Protein AF-A0A1C5AN81-F1 (afdb_monomer_lite)

Radius of gyration: 17.66 Å; chains: 1; bounding box: 35×31×48 Å

pLDDT: mean 92.15, std 7.75, range [63.25, 98.19]

Sequence (100 aa):
RHTVLVMAALAVCTVTAAALRERTDSQAPPPTTPDQPPPADPGLIPLTVPEVGRLLADALHHPPPPGHAIDWLTWRRRHQARARWHHQRTRLNREYALLT

Structure (mmCIF, N/CA/C/O backbone):
data_AF-A0A1C5AN81-F1
#
_entry.id   AF-A0A1C5AN81-F1
#
loop_
_atom_site.group_PDB
_atom_site.id
_atom_site.type_symbol
_atom_site.label_atom_id
_atom_site.label_alt_id
_atom_site.label_comp_id
_atom_site.label_asym_id
_atom_site.label_entity_id
_atom_site.label_seq_id
_atom_site.pdbx_PDB_ins_code
_atom_site.Cartn_x
_atom_site.Cartn_y
_atom_site.Cartn_z
_atom_site.occupancy
_atom_site.B_iso_or_equiv
_atom_site.auth_seq_id
_atom_site.auth_comp_id
_atom_site.auth_asym_id
_atom_site.auth_atom_id
_atom_site.pdbx_PDB_model_num
ATOM 1 N N . ARG A 1 1 ? 20.517 16.826 -20.132 1.00 79.00 1 ARG A N 1
ATOM 2 C CA . ARG A 1 1 ? 19.941 15.668 -20.871 1.00 79.00 1 ARG A CA 1
ATOM 3 C C . ARG A 1 1 ? 19.466 14.568 -19.914 1.00 79.00 1 ARG A C 1
ATOM 5 O O . ARG A 1 1 ? 18.316 14.181 -20.027 1.00 79.00 1 ARG A O 1
ATOM 12 N N . HIS A 1 2 ? 20.263 14.156 -18.920 1.00 88.56 2 HIS A N 1
ATOM 13 C CA . HIS A 1 2 ? 19.856 13.159 -17.910 1.00 88.56 2 HIS A CA 1
ATOM 14 C C . HIS A 1 2 ? 18.595 13.530 -17.107 1.00 88.56 2 HIS A C 1
ATOM 16 O O . HIS A 1 2 ? 17.741 12.679 -16.899 1.00 88.56 2 HIS A O 1
ATOM 22 N N . THR A 1 3 ? 18.415 14.802 -16.734 1.00 94.00 3 THR A N 1
ATOM 23 C CA . THR A 1 3 ? 17.244 15.246 -15.954 1.00 94.00 3 THR A CA 1
ATOM 24 C C . THR A 1 3 ? 15.913 14.967 -16.649 1.00 94.00 3 THR A C 1
ATOM 26 O O . THR A 1 3 ? 14.970 14.531 -16.003 1.00 94.00 3 THR A O 1
ATOM 29 N N . VAL A 1 4 ? 15.840 15.155 -17.971 1.00 96.12 4 VAL A N 1
ATOM 30 C CA . VAL A 1 4 ? 14.610 14.894 -18.738 1.00 96.12 4 VAL A CA 1
ATOM 31 C C . VAL A 1 4 ? 14.247 13.409 -18.685 1.00 96.12 4 VAL A C 1
ATOM 33 O O . VAL A 1 4 ? 13.087 13.072 -18.477 1.00 96.12 4 VAL A O 1
ATOM 36 N N . LEU A 1 5 ? 15.241 12.522 -18.798 1.00 94.38 5 LEU A N 1
ATOM 37 C CA . LEU A 1 5 ? 15.033 11.075 -18.705 1.00 94.38 5 LEU A CA 1
ATOM 38 C C . LEU A 1 5 ? 14.582 10.652 -17.303 1.00 94.38 5 LEU A C 1
ATOM 40 O O . LEU A 1 5 ? 13.669 9.843 -17.179 1.00 94.38 5 LEU A O 1
ATOM 44 N N . VAL A 1 6 ? 15.170 11.231 -16.252 1.00 94.38 6 VAL A N 1
ATOM 45 C CA . VAL A 1 6 ? 14.760 10.967 -14.862 1.00 94.38 6 VAL A CA 1
ATOM 46 C C . VAL A 1 6 ? 13.318 11.413 -14.624 1.00 94.38 6 VAL A C 1
ATOM 48 O O . VAL A 1 6 ? 12.533 10.662 -14.050 1.00 94.38 6 VAL A O 1
ATOM 51 N N . MET A 1 7 ? 12.940 12.598 -15.110 1.00 97.50 7 MET A N 1
ATOM 52 C CA . MET A 1 7 ? 11.566 13.093 -14.997 1.00 97.50 7 MET A CA 1
ATOM 53 C C . MET A 1 7 ? 10.578 12.208 -15.759 1.00 97.50 7 MET A C 1
ATOM 55 O O . MET A 1 7 ? 9.512 11.898 -15.232 1.00 97.50 7 MET A O 1
ATOM 59 N N . ALA A 1 8 ? 10.940 11.755 -16.962 1.00 96.12 8 ALA A N 1
ATOM 60 C CA . ALA A 1 8 ? 10.115 10.836 -17.741 1.00 96.12 8 ALA A CA 1
ATOM 61 C C . ALA A 1 8 ? 9.944 9.484 -17.032 1.00 96.12 8 ALA A C 1
ATOM 63 O O . ALA A 1 8 ? 8.825 8.993 -16.908 1.00 96.12 8 ALA A O 1
ATOM 64 N N . ALA A 1 9 ? 11.025 8.910 -16.498 1.00 95.19 9 ALA A N 1
ATOM 65 C CA . ALA A 1 9 ? 10.965 7.668 -15.731 1.00 95.19 9 ALA A CA 1
ATOM 66 C C . ALA A 1 9 ? 10.090 7.811 -14.474 1.00 95.19 9 ALA A C 1
ATOM 68 O O . ALA A 1 9 ? 9.264 6.941 -14.194 1.00 95.19 9 ALA A O 1
ATOM 69 N N . LEU A 1 10 ? 10.218 8.925 -13.745 1.00 96.12 10 LEU A N 1
ATOM 70 C CA . LEU A 1 10 ? 9.383 9.203 -12.579 1.00 96.12 10 LEU A CA 1
ATOM 71 C C . LEU A 1 10 ? 7.908 9.351 -12.966 1.00 96.12 10 LEU A C 1
ATOM 73 O O . LEU A 1 10 ? 7.057 8.794 -12.279 1.00 96.12 10 LEU A O 1
ATOM 77 N N . ALA A 1 11 ? 7.608 10.040 -14.070 1.00 97.81 11 ALA A N 1
ATOM 78 C CA . ALA A 1 11 ? 6.248 10.183 -14.583 1.00 97.81 11 ALA A CA 1
ATOM 79 C C . ALA A 1 11 ? 5.630 8.826 -14.965 1.00 97.81 11 ALA A C 1
ATOM 81 O O . ALA A 1 11 ? 4.481 8.550 -14.634 1.00 97.81 11 ALA A O 1
ATOM 82 N N . VAL A 1 12 ? 6.401 7.935 -15.595 1.00 96.44 12 VAL A N 1
ATOM 83 C CA . VAL A 1 12 ? 5.948 6.562 -15.870 1.00 96.44 12 VAL A CA 1
ATOM 84 C C . VAL A 1 12 ? 5.662 5.817 -14.564 1.00 96.44 12 VAL A C 1
ATOM 86 O O . VAL A 1 12 ? 4.609 5.189 -14.434 1.00 96.44 12 VAL A O 1
ATOM 89 N N . CYS A 1 13 ? 6.548 5.917 -13.568 1.00 97.50 13 CYS A N 1
ATOM 90 C CA . CYS A 1 13 ? 6.352 5.265 -12.273 1.00 97.50 13 CYS A CA 1
ATOM 91 C C . CYS A 1 13 ? 5.129 5.815 -11.524 1.00 97.50 13 CYS A C 1
ATOM 93 O O . CYS A 1 13 ? 4.397 5.040 -10.912 1.00 97.50 13 CYS A O 1
ATOM 95 N N . THR A 1 14 ? 4.877 7.127 -11.575 1.00 98.19 14 THR A N 1
ATOM 96 C CA . THR A 1 14 ? 3.729 7.752 -10.903 1.00 98.19 14 THR A CA 1
ATOM 97 C C . THR A 1 14 ? 2.410 7.368 -11.558 1.00 98.19 14 THR A C 1
ATOM 99 O O . THR A 1 14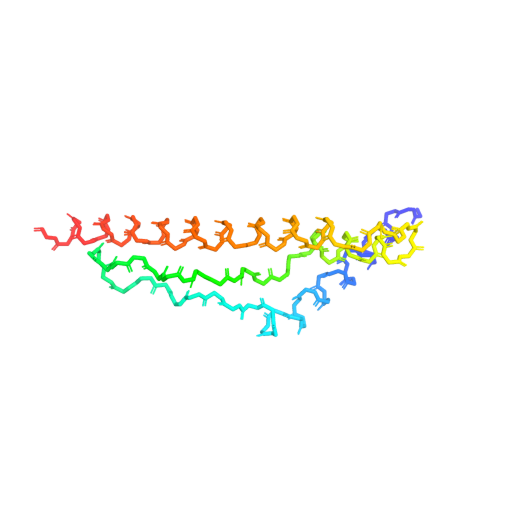 ? 1.490 6.962 -10.852 1.00 98.19 14 THR A O 1
ATOM 102 N N . VAL A 1 15 ? 2.328 7.419 -12.891 1.00 98.06 15 VAL A N 1
ATOM 103 C CA . VAL A 1 15 ? 1.137 6.997 -13.643 1.00 98.06 15 VAL A CA 1
ATOM 104 C C . VAL A 1 15 ? 0.847 5.519 -13.400 1.00 98.06 15 VAL A C 1
ATOM 106 O O . VAL A 1 15 ? -0.292 5.149 -13.130 1.00 98.06 15 VAL A O 1
ATOM 109 N N . THR A 1 16 ? 1.880 4.676 -13.413 1.00 97.75 16 THR A N 1
ATOM 110 C CA . THR A 1 16 ? 1.733 3.237 -13.163 1.00 97.75 16 THR A CA 1
ATOM 111 C C . THR A 1 16 ? 1.283 2.958 -11.727 1.00 97.75 16 THR A C 1
ATOM 113 O O . THR A 1 16 ? 0.357 2.177 -11.521 1.00 97.75 16 THR A O 1
ATOM 116 N N . ALA A 1 17 ? 1.878 3.619 -10.727 1.00 97.44 17 ALA A N 1
ATOM 117 C CA . ALA A 1 17 ? 1.458 3.487 -9.330 1.00 97.44 17 ALA A CA 1
ATOM 118 C C . ALA A 1 17 ? 0.001 3.934 -9.129 1.00 97.44 17 ALA A C 1
ATOM 120 O O . ALA A 1 17 ? -0.762 3.255 -8.446 1.00 97.44 17 ALA A O 1
ATOM 121 N N . ALA A 1 18 ? -0.407 5.038 -9.762 1.00 97.31 18 ALA A N 1
ATOM 122 C CA . ALA A 1 18 ? -1.783 5.520 -9.711 1.00 97.31 18 ALA A CA 1
ATOM 123 C C . ALA A 1 18 ? -2.759 4.526 -10.360 1.00 97.31 18 ALA A C 1
ATOM 125 O O . ALA A 1 18 ? -3.762 4.173 -9.745 1.00 97.31 18 ALA A O 1
ATOM 126 N N . ALA A 1 19 ? -2.436 4.018 -11.552 1.00 97.12 19 ALA A N 1
ATOM 127 C CA . ALA A 1 19 ? -3.273 3.065 -12.280 1.00 97.12 19 ALA A CA 1
ATOM 128 C C . ALA A 1 19 ? -3.408 1.711 -11.561 1.00 97.12 19 ALA A C 1
ATOM 130 O O . ALA A 1 19 ? -4.439 1.049 -11.648 1.00 97.12 19 ALA A O 1
ATOM 131 N N . LEU A 1 20 ? -2.368 1.284 -10.840 1.00 96.31 20 LEU A N 1
ATOM 132 C CA . LEU A 1 20 ? -2.370 0.029 -10.086 1.00 96.31 20 LEU A CA 1
ATOM 133 C C . LEU A 1 20 ? -2.913 0.170 -8.666 1.00 96.31 20 LEU A C 1
ATOM 135 O O . LEU A 1 20 ? -3.058 -0.844 -7.979 1.00 96.31 20 LEU A O 1
ATOM 139 N N . ARG A 1 21 ? -3.206 1.388 -8.205 1.00 96.12 21 ARG A N 1
ATOM 140 C CA . ARG A 1 21 ? -3.560 1.643 -6.809 1.00 96.12 21 ARG A CA 1
ATOM 141 C C . ARG A 1 21 ? -4.753 0.806 -6.363 1.00 96.12 21 ARG A C 1
ATOM 143 O O . ARG A 1 21 ? -4.609 0.036 -5.428 1.00 96.12 21 ARG A O 1
ATOM 150 N N . GLU A 1 22 ? -5.874 0.872 -7.071 1.00 94.62 22 GLU A N 1
ATOM 151 C CA . GLU A 1 22 ? -7.094 0.131 -6.705 1.00 94.62 22 GLU A CA 1
ATOM 152 C C . GLU A 1 22 ? -6.916 -1.390 -6.761 1.00 94.62 22 GLU A C 1
ATOM 154 O O . GLU A 1 22 ? -7.526 -2.122 -5.993 1.00 94.62 22 GLU A O 1
ATOM 159 N N . ARG A 1 23 ? -6.044 -1.882 -7.648 1.00 95.06 23 ARG A N 1
ATOM 160 C CA . ARG A 1 23 ? -5.779 -3.320 -7.802 1.00 95.06 23 ARG A CA 1
ATOM 161 C C . ARG A 1 23 ? -4.826 -3.874 -6.748 1.00 95.06 23 ARG A C 1
ATOM 163 O O . ARG A 1 23 ? -4.773 -5.085 -6.556 1.00 95.06 23 ARG A O 1
ATOM 170 N N . THR A 1 24 ? -3.999 -3.015 -6.159 1.00 95.69 24 THR A N 1
ATOM 171 C CA . THR A 1 24 ? -2.906 -3.420 -5.262 1.00 95.69 24 THR A CA 1
ATOM 172 C C . THR A 1 24 ? -3.104 -2.963 -3.827 1.00 95.69 24 THR A C 1
ATOM 174 O O . THR A 1 24 ? -2.391 -3.450 -2.949 1.00 95.69 24 THR A O 1
ATOM 177 N N . ASP A 1 25 ? -4.043 -2.050 -3.596 1.00 96.12 25 ASP A N 1
ATOM 178 C CA . ASP A 1 25 ? -4.544 -1.702 -2.278 1.00 96.12 25 ASP A CA 1
ATOM 179 C C . ASP A 1 25 ? -5.475 -2.815 -1.798 1.00 96.12 25 ASP A C 1
ATOM 181 O O . ASP A 1 25 ? -6.561 -3.024 -2.333 1.00 96.12 25 ASP A O 1
ATOM 185 N N . SER A 1 26 ? -5.015 -3.561 -0.803 1.00 96.25 26 SER A N 1
ATOM 186 C CA . SER A 1 26 ? -5.826 -4.560 -0.110 1.00 96.25 26 SER A CA 1
ATOM 187 C C . SER A 1 26 ? -5.916 -4.258 1.377 1.00 96.25 26 SER A C 1
ATOM 189 O O . SER A 1 26 ? -6.160 -5.160 2.177 1.00 96.25 26 SER A O 1
ATOM 191 N N . GLN A 1 27 ? -5.653 -3.006 1.764 1.00 95.81 27 GLN A N 1
ATOM 192 C CA . GLN A 1 27 ? -5.596 -2.635 3.164 1.00 95.81 27 GLN A CA 1
ATOM 193 C C . GLN A 1 27 ? -6.936 -2.887 3.845 1.00 95.81 27 GLN A C 1
ATOM 195 O O . GLN A 1 27 ? -8.001 -2.546 3.329 1.00 95.81 27 GLN A O 1
ATOM 200 N N . ALA A 1 28 ? -6.865 -3.435 5.055 1.00 94.81 28 ALA A N 1
ATOM 201 C CA . ALA A 1 28 ? -8.022 -3.470 5.925 1.00 94.81 28 ALA A CA 1
ATOM 202 C C . ALA A 1 28 ? -8.551 -2.036 6.142 1.00 94.81 28 ALA A C 1
ATOM 204 O O . ALA A 1 28 ? -7.748 -1.094 6.229 1.00 94.81 28 ALA A O 1
ATOM 205 N N . PRO A 1 29 ? -9.878 -1.857 6.264 1.00 94.25 29 PRO A N 1
ATOM 206 C CA . PRO A 1 29 ? -10.462 -0.562 6.567 1.00 94.25 29 PRO A CA 1
ATOM 207 C C . PRO A 1 29 ? -9.816 0.079 7.805 1.00 94.25 29 PRO A C 1
ATOM 209 O O . PRO A 1 29 ? -9.399 -0.634 8.730 1.00 94.25 29 PRO A O 1
ATOM 212 N N . PRO A 1 30 ? -9.730 1.421 7.846 1.00 94.19 30 PRO A N 1
ATOM 213 C CA . PRO A 1 30 ? -9.254 2.111 9.033 1.00 94.19 30 PRO A CA 1
ATO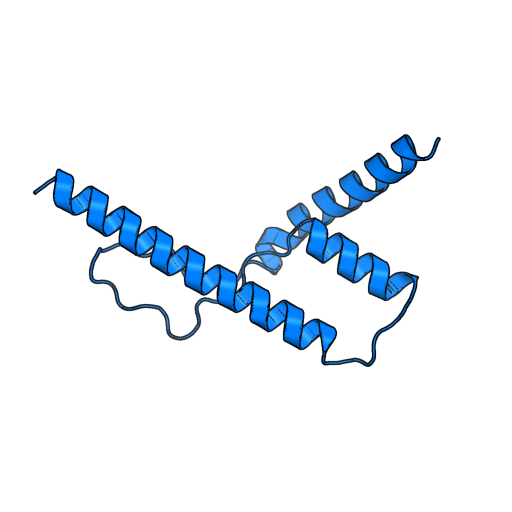M 214 C C . PRO A 1 30 ? -10.131 1.753 10.243 1.00 94.19 30 PRO A C 1
ATOM 216 O O . PRO A 1 30 ? -11.316 1.449 10.074 1.00 94.19 30 PRO A O 1
ATOM 219 N N . PRO A 1 31 ? -9.574 1.797 11.465 1.00 96.44 31 PRO A N 1
ATOM 220 C CA . PRO A 1 31 ? -10.378 1.626 12.664 1.00 96.44 31 PRO A CA 1
ATOM 221 C C . PRO A 1 31 ? -11.480 2.695 12.722 1.00 96.44 31 PRO A C 1
ATOM 223 O O . PRO A 1 31 ? -11.269 3.824 12.287 1.00 96.44 31 PRO A O 1
ATOM 226 N N . THR A 1 32 ? -12.647 2.347 13.253 1.00 95.38 32 THR A N 1
ATOM 227 C CA . THR A 1 32 ? -13.779 3.264 13.466 1.00 95.38 32 THR A CA 1
ATOM 228 C C . THR A 1 32 ? -13.980 3.600 14.938 1.00 95.38 32 THR A C 1
ATOM 230 O O . THR A 1 32 ? -14.576 4.627 15.249 1.00 95.38 32 THR A O 1
ATOM 233 N N . THR A 1 33 ? -13.472 2.764 15.850 1.00 93.06 33 THR A N 1
ATOM 234 C CA . THR A 1 3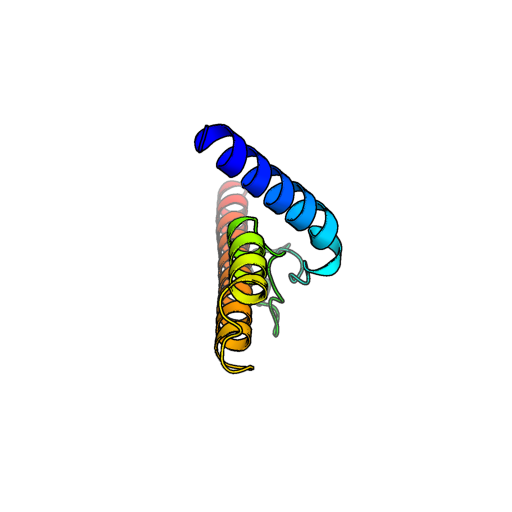3 ? -13.534 3.002 17.297 1.00 93.06 33 THR A CA 1
ATOM 235 C C . THR A 1 33 ? -12.157 2.874 17.962 1.00 93.06 33 THR A C 1
ATOM 237 O O . THR A 1 33 ? -11.284 2.160 17.452 1.00 93.06 33 THR A O 1
ATOM 240 N N . PRO A 1 34 ? -11.940 3.554 19.105 1.00 92.25 34 PRO A N 1
ATOM 241 C CA . PRO A 1 34 ? -10.675 3.509 19.844 1.00 92.25 34 PRO A CA 1
ATOM 242 C C . PRO A 1 34 ? -10.260 2.101 20.306 1.00 92.25 34 PRO A C 1
ATOM 244 O O . PRO A 1 34 ? -9.076 1.757 20.228 1.00 92.25 34 PRO A O 1
ATOM 247 N N . ASP A 1 35 ? -11.239 1.283 20.704 1.00 92.00 35 ASP A N 1
ATOM 248 C CA . ASP A 1 35 ? -11.047 -0.063 21.265 1.00 92.00 35 ASP A CA 1
ATOM 249 C C . ASP A 1 35 ? -11.127 -1.186 20.224 1.00 92.00 35 ASP A C 1
ATOM 251 O O . ASP A 1 35 ? -11.043 -2.368 20.564 1.00 92.00 35 ASP A O 1
ATOM 255 N N . GLN A 1 36 ? -11.278 -0.845 18.940 1.00 94.75 36 GLN A N 1
ATOM 256 C CA . GLN A 1 36 ? -11.373 -1.850 17.888 1.00 94.75 36 GLN A CA 1
ATOM 257 C C . GLN A 1 36 ? -10.128 -2.757 17.901 1.00 94.75 36 GLN A C 1
ATOM 259 O O . GLN A 1 36 ? -8.996 -2.249 17.940 1.00 94.75 36 GLN A O 1
ATOM 264 N N . PRO A 1 37 ? -10.290 -4.094 17.859 1.00 94.44 37 PRO A N 1
ATOM 265 C CA . PRO A 1 37 ? -9.160 -5.003 17.732 1.00 94.44 37 PRO A CA 1
ATOM 266 C C . PRO A 1 37 ? -8.526 -4.890 16.333 1.00 94.44 37 PRO A C 1
ATOM 268 O O . PRO A 1 37 ? -9.230 -4.612 15.358 1.00 94.44 37 PRO A O 1
ATOM 271 N N . PRO A 1 38 ? -7.200 -5.094 16.207 1.00 93.19 38 PRO A N 1
ATOM 272 C CA . PRO A 1 38 ? -6.541 -5.096 14.907 1.00 93.19 38 PRO A CA 1
ATOM 273 C C . PRO A 1 38 ? -7.060 -6.233 14.017 1.00 93.19 38 PRO A C 1
ATOM 275 O O . PRO A 1 38 ? -7.340 -7.325 14.519 1.00 93.19 38 PRO A O 1
ATOM 278 N N . PRO A 1 39 ? -7.156 -6.012 12.694 1.00 94.38 39 PRO A N 1
ATOM 279 C CA . PRO A 1 39 ? -7.525 -7.060 11.751 1.00 94.38 39 PRO A CA 1
ATOM 280 C C . PRO A 1 39 ? -6.462 -8.168 11.732 1.00 94.38 39 PRO A C 1
ATOM 282 O O . PRO A 1 39 ? -5.264 -7.896 11.869 1.00 94.38 39 PRO A O 1
ATOM 285 N N . ALA A 1 40 ? -6.898 -9.415 11.527 1.00 93.69 40 ALA A N 1
ATOM 286 C CA . ALA A 1 40 ? -6.007 -10.577 11.473 1.00 93.69 40 ALA A CA 1
ATOM 287 C C . ALA A 1 40 ? -4.957 -10.450 10.351 1.00 93.69 40 ALA A C 1
ATOM 289 O O . ALA A 1 40 ? -3.762 -10.638 10.596 1.00 93.69 40 ALA A O 1
ATOM 290 N N . ASP A 1 41 ? -5.386 -10.045 9.150 1.00 94.88 41 ASP A N 1
ATOM 291 C CA . ASP A 1 41 ? -4.495 -9.574 8.085 1.00 94.88 41 ASP A CA 1
ATOM 292 C C . ASP A 1 41 ? -4.758 -8.080 7.827 1.00 94.88 41 ASP A C 1
ATOM 294 O O . ASP A 1 41 ? -5.874 -7.713 7.457 1.00 94.88 41 ASP A O 1
ATOM 298 N N . PRO A 1 42 ? -3.765 -7.194 8.020 1.00 95.00 42 PRO A N 1
ATOM 299 C CA . PRO A 1 42 ? -3.889 -5.778 7.675 1.00 95.00 42 PRO A CA 1
ATOM 300 C C . PRO A 1 42 ? -3.908 -5.520 6.159 1.00 95.00 42 PRO A C 1
ATOM 302 O O . PRO A 1 42 ? -4.162 -4.384 5.755 1.00 95.00 42 PRO A O 1
ATOM 305 N N . GLY A 1 43 ? -3.614 -6.530 5.333 1.00 97.00 43 GLY A N 1
ATOM 306 C CA . GLY A 1 43 ? -3.500 -6.389 3.884 1.00 97.00 43 GLY A CA 1
ATOM 307 C C . GLY A 1 43 ? -2.198 -5.712 3.459 1.00 97.00 43 GLY A C 1
ATOM 308 O O . GLY A 1 43 ? -1.228 -5.657 4.219 1.00 97.00 43 GLY A O 1
ATOM 309 N N . LEU A 1 44 ? -2.157 -5.203 2.227 1.00 97.62 44 LEU A N 1
ATOM 310 C CA . LEU A 1 44 ? -0.989 -4.538 1.648 1.00 97.62 44 LEU A CA 1
ATOM 311 C C . LEU A 1 44 ? -1.332 -3.097 1.278 1.00 97.62 44 LEU A C 1
ATOM 313 O O . LEU A 1 44 ? -2.351 -2.852 0.637 1.00 97.62 44 LEU A O 1
ATOM 317 N N . ILE A 1 45 ? -0.448 -2.151 1.618 1.00 96.81 45 ILE A N 1
ATOM 318 C CA . ILE A 1 45 ? -0.532 -0.787 1.066 1.00 96.81 45 ILE A CA 1
ATOM 319 C C . ILE A 1 45 ? -0.427 -0.849 -0.463 1.00 96.81 45 ILE A C 1
ATOM 321 O O . ILE A 1 45 ? 0.288 -1.730 -0.939 1.00 96.81 45 ILE A O 1
ATOM 325 N N . PRO A 1 46 ? -1.044 0.048 -1.249 1.00 96.81 46 PRO A N 1
ATOM 326 C CA . PRO A 1 46 ? -0.866 0.057 -2.702 1.00 96.81 46 PRO A CA 1
ATOM 327 C C . PRO A 1 46 ? 0.606 0.191 -3.094 1.00 96.81 46 PRO A C 1
ATOM 329 O O . PRO A 1 46 ? 1.404 0.749 -2.338 1.00 96.81 46 PRO A O 1
ATOM 332 N N . LEU A 1 47 ? 0.963 -0.300 -4.284 1.00 96.25 47 LEU A N 1
ATOM 333 C CA . LEU A 1 47 ? 2.321 -0.122 -4.798 1.00 96.25 47 LEU A CA 1
ATOM 334 C C . LEU A 1 47 ? 2.682 1.365 -4.848 1.00 96.25 47 LEU A C 1
ATOM 336 O O . LEU A 1 47 ? 1.979 2.183 -5.443 1.00 96.25 47 LEU A O 1
ATOM 340 N N . THR A 1 48 ? 3.804 1.709 -4.227 1.00 95.31 48 THR A N 1
ATOM 341 C CA . THR A 1 48 ? 4.329 3.073 -4.223 1.00 95.31 48 THR A CA 1
ATOM 342 C C . THR A 1 48 ? 5.196 3.328 -5.457 1.00 95.31 48 THR A C 1
ATOM 344 O O . THR A 1 48 ? 5.744 2.406 -6.059 1.00 95.31 48 THR A O 1
ATOM 347 N N . VAL A 1 49 ? 5.373 4.598 -5.826 1.00 96.38 49 VAL A N 1
ATOM 348 C CA . VAL A 1 49 ? 6.255 5.017 -6.933 1.00 96.38 49 VAL A CA 1
ATOM 349 C C . VAL A 1 49 ? 7.655 4.374 -6.874 1.00 96.38 49 VAL A C 1
ATOM 351 O O . VAL A 1 49 ? 8.072 3.807 -7.885 1.00 96.38 49 VAL A O 1
ATOM 354 N N . PRO A 1 50 ? 8.391 4.398 -5.739 1.00 94.06 50 PRO A N 1
ATOM 355 C CA . PRO A 1 50 ? 9.703 3.754 -5.672 1.00 94.06 50 PRO A CA 1
ATOM 356 C C . PRO A 1 50 ? 9.641 2.225 -5.797 1.00 94.06 50 PRO A C 1
ATOM 358 O O . PRO A 1 50 ? 10.583 1.627 -6.310 1.00 94.06 50 PRO A O 1
ATOM 361 N N . GLU A 1 51 ? 8.557 1.575 -5.366 1.00 94.75 51 GLU A N 1
ATOM 362 C CA . GLU A 1 51 ? 8.386 0.126 -5.535 1.00 94.75 51 GLU A CA 1
ATOM 363 C C . GLU A 1 51 ? 8.117 -0.240 -6.992 1.00 94.75 51 GLU A C 1
ATOM 365 O O . GLU A 1 51 ? 8.731 -1.174 -7.496 1.00 94.75 51 GLU A O 1
ATOM 370 N N . VAL A 1 52 ? 7.280 0.529 -7.694 1.00 95.44 52 VAL A N 1
ATOM 371 C CA . VAL A 1 52 ? 7.084 0.379 -9.144 1.00 95.44 52 VAL A CA 1
ATOM 372 C C . VAL A 1 52 ? 8.410 0.554 -9.879 1.00 95.44 52 VAL A C 1
ATOM 374 O O . VAL A 1 52 ? 8.773 -0.291 -10.694 1.00 95.44 52 VAL A O 1
ATOM 377 N N . GLY A 1 53 ? 9.165 1.606 -9.553 1.00 93.62 53 GLY A N 1
ATOM 378 C CA . GLY A 1 53 ? 10.480 1.843 -10.146 1.00 93.62 53 GLY A CA 1
ATOM 379 C C . GLY A 1 53 ? 11.449 0.686 -9.907 1.00 93.62 53 GLY A C 1
ATOM 380 O O . GLY A 1 53 ? 12.152 0.280 -10.829 1.00 93.62 53 GLY A O 1
ATOM 381 N N . ARG A 1 54 ? 11.451 0.104 -8.702 1.00 89.25 54 ARG A N 1
ATOM 382 C CA . ARG A 1 54 ? 12.288 -1.057 -8.379 1.00 89.25 54 ARG A CA 1
ATOM 383 C C . ARG A 1 54 ? 11.865 -2.310 -9.140 1.00 89.25 54 ARG A C 1
ATOM 385 O O . ARG A 1 54 ? 12.725 -2.967 -9.705 1.00 89.25 54 ARG A O 1
ATOM 392 N N . LEU A 1 55 ? 10.567 -2.601 -9.215 1.00 90.25 55 LEU A N 1
ATOM 393 C CA . LEU A 1 55 ? 10.055 -3.740 -9.984 1.00 90.25 55 LEU A CA 1
ATOM 394 C C . LEU A 1 55 ? 10.395 -3.615 -11.475 1.00 90.25 55 LEU A C 1
ATOM 396 O O . LEU A 1 55 ? 10.784 -4.599 -12.095 1.00 90.25 55 LEU A O 1
ATOM 400 N N . LEU A 1 56 ? 10.296 -2.408 -12.041 1.00 90.56 56 LEU A N 1
ATOM 401 C CA . LEU A 1 56 ? 10.712 -2.139 -13.418 1.00 90.56 56 LEU A CA 1
ATOM 402 C C . LEU A 1 56 ? 12.227 -2.292 -13.591 1.00 90.56 56 LEU A C 1
ATOM 404 O O . LEU A 1 56 ? 12.671 -2.888 -14.567 1.00 90.56 56 LEU A O 1
ATOM 408 N N . ALA A 1 57 ? 13.028 -1.778 -12.655 1.00 89.19 57 ALA A N 1
ATOM 409 C CA . ALA A 1 57 ? 14.480 -1.907 -12.709 1.00 89.19 57 ALA A CA 1
ATOM 410 C C . ALA A 1 57 ? 14.923 -3.376 -12.641 1.00 89.19 57 ALA A C 1
ATOM 412 O O . ALA A 1 57 ? 15.731 -3.789 -13.474 1.00 89.19 57 ALA A O 1
ATOM 413 N N . ASP A 1 58 ? 14.350 -4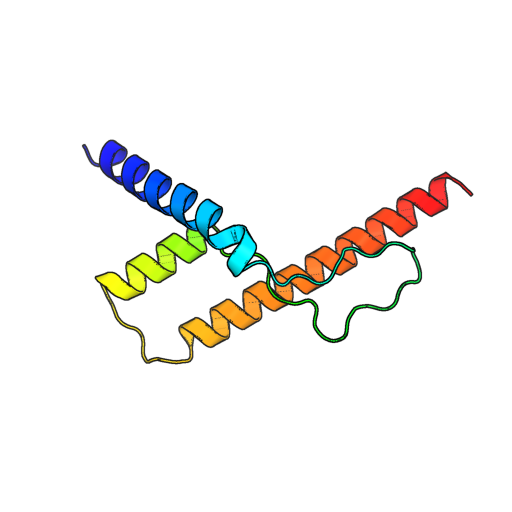.151 -11.716 1.00 86.06 58 ASP A N 1
ATOM 414 C CA . ASP A 1 58 ? 14.590 -5.588 -11.556 1.00 86.06 58 ASP A CA 1
ATOM 415 C C . ASP A 1 58 ? 14.181 -6.343 -12.836 1.00 86.06 58 ASP A C 1
ATOM 417 O O . ASP A 1 58 ? 14.954 -7.142 -13.361 1.00 86.06 58 ASP A O 1
ATOM 421 N N . ALA A 1 59 ? 13.014 -6.031 -13.412 1.00 84.75 59 ALA A N 1
ATOM 422 C CA . ALA A 1 59 ? 12.545 -6.654 -14.652 1.00 84.75 59 ALA A CA 1
ATOM 423 C C . ALA A 1 59 ? 13.421 -6.339 -15.879 1.00 84.75 59 ALA A C 1
ATOM 425 O O . ALA A 1 59 ? 13.530 -7.170 -16.778 1.00 84.75 59 ALA A O 1
ATOM 426 N N . LEU A 1 60 ? 14.024 -5.146 -15.938 1.00 86.38 60 LEU A N 1
ATOM 427 C CA . LEU A 1 60 ? 14.778 -4.672 -17.105 1.00 86.38 60 LEU A CA 1
ATOM 428 C C . LEU A 1 60 ? 16.284 -4.963 -17.042 1.00 86.38 60 LEU A C 1
ATOM 430 O O . LEU A 1 60 ? 16.903 -5.114 -18.092 1.00 86.38 60 LEU A O 1
ATOM 434 N N . HIS A 1 61 ? 16.888 -5.005 -15.850 1.00 81.44 61 HIS A N 1
ATOM 435 C CA . HIS A 1 61 ? 18.353 -5.015 -15.710 1.00 81.44 61 HIS A CA 1
ATOM 436 C C . HIS A 1 61 ? 18.906 -6.232 -14.969 1.00 81.44 61 HIS A C 1
ATOM 438 O O . HIS A 1 61 ? 20.054 -6.608 -15.205 1.00 81.44 61 HIS A O 1
ATOM 444 N N . HIS A 1 62 ? 18.141 -6.837 -14.059 1.00 69.62 62 HIS A N 1
ATOM 445 C CA . HIS A 1 62 ? 18.633 -7.952 -13.256 1.00 69.62 62 HIS A CA 1
ATOM 446 C C . HIS A 1 62 ? 17.465 -8.773 -12.705 1.00 69.62 62 HIS A C 1
ATOM 448 O O . HIS A 1 62 ? 16.982 -8.442 -11.623 1.00 69.62 62 HIS A O 1
ATOM 454 N N . PRO A 1 63 ? 17.003 -9.832 -13.398 1.00 65.19 63 PRO A N 1
ATOM 455 C CA . PRO A 1 63 ? 15.977 -10.701 -12.841 1.00 65.19 63 PRO A CA 1
ATOM 456 C C . PRO A 1 63 ? 16.545 -11.354 -11.568 1.00 65.19 63 PRO A C 1
ATOM 458 O O . PRO A 1 63 ? 17.473 -12.162 -11.669 1.00 65.19 63 PRO A O 1
ATOM 461 N N . PRO A 1 64 ? 16.057 -10.994 -10.363 1.00 63.25 64 PRO A N 1
ATOM 462 C CA . PRO A 1 64 ? 16.550 -11.599 -9.135 1.00 63.25 64 PRO A CA 1
ATOM 463 C C . PRO A 1 64 ? 16.170 -13.087 -9.117 1.00 63.25 64 PRO A C 1
ATOM 465 O O . PRO A 1 64 ? 15.222 -13.481 -9.806 1.00 63.25 64 PRO A O 1
ATOM 468 N N . PRO A 1 65 ? 16.840 -13.930 -8.307 1.00 68.00 65 PRO A N 1
ATOM 469 C CA . PRO A 1 65 ? 16.327 -15.267 -8.039 1.00 68.00 65 PRO A CA 1
ATOM 470 C C . PRO A 1 65 ? 14.864 -15.139 -7.568 1.00 68.00 65 PRO A C 1
ATOM 472 O O . PRO A 1 65 ? 14.594 -14.393 -6.615 1.00 68.00 65 PRO A O 1
ATOM 475 N N . PRO A 1 66 ? 13.905 -15.777 -8.263 1.00 65.12 66 PRO A N 1
ATOM 476 C CA . PRO A 1 66 ? 12.488 -15.562 -8.008 1.00 65.12 66 PRO A CA 1
ATOM 477 C C . PRO A 1 66 ? 12.149 -16.013 -6.581 1.00 65.12 66 PRO A C 1
ATOM 479 O O . PRO A 1 66 ? 12.474 -17.129 -6.187 1.00 65.12 66 PRO A O 1
ATOM 482 N N . GLY A 1 67 ? 11.532 -15.128 -5.793 1.00 72.31 67 GLY A N 1
ATOM 483 C CA . GLY A 1 67 ? 11.106 -15.408 -4.414 1.00 72.31 67 GLY A CA 1
ATOM 484 C C . GLY A 1 67 ? 11.501 -14.301 -3.443 1.00 72.31 67 GLY A C 1
ATOM 485 O O . GLY A 1 67 ? 10.676 -13.456 -3.106 1.00 72.31 67 GLY A O 1
ATOM 486 N N . HIS A 1 68 ? 12.782 -14.223 -3.066 1.00 80.44 68 HIS A N 1
ATOM 487 C CA . HIS A 1 68 ? 13.221 -13.395 -1.932 1.00 80.44 68 HIS A CA 1
ATOM 488 C C . HIS A 1 68 ? 12.863 -11.903 -2.056 1.00 80.44 68 HIS A C 1
ATOM 490 O O . HIS A 1 68 ? 12.423 -11.285 -1.088 1.00 80.44 68 HIS A O 1
ATOM 496 N N . ALA A 1 69 ? 13.014 -11.311 -3.245 1.00 82.19 69 ALA A N 1
ATOM 497 C CA . ALA A 1 69 ? 12.688 -9.899 -3.462 1.00 82.19 69 ALA A CA 1
ATOM 498 C C . ALA A 1 69 ? 11.178 -9.617 -3.347 1.00 82.19 69 ALA A C 1
ATOM 500 O O . ALA A 1 69 ? 10.778 -8.595 -2.785 1.00 82.19 69 ALA A O 1
ATOM 501 N N . ILE A 1 70 ? 10.344 -10.535 -3.846 1.00 86.19 70 ILE A N 1
ATOM 502 C CA . ILE A 1 70 ? 8.880 -10.432 -3.800 1.00 86.19 70 ILE A CA 1
ATOM 503 C C . ILE A 1 70 ? 8.385 -10.668 -2.372 1.00 86.19 70 ILE A C 1
ATOM 505 O O . ILE A 1 70 ? 7.545 -9.908 -1.885 1.00 86.19 70 ILE A O 1
ATOM 509 N N . ASP A 1 71 ? 8.942 -11.660 -1.678 1.00 89.75 71 ASP A N 1
ATOM 510 C CA . ASP A 1 71 ? 8.625 -11.954 -0.280 1.00 89.75 71 ASP A CA 1
ATOM 511 C C . ASP A 1 71 ? 8.972 -10.767 0.615 1.00 89.75 71 ASP A C 1
ATOM 513 O O . ASP A 1 71 ? 8.155 -10.321 1.424 1.00 89.75 71 ASP A O 1
ATOM 517 N N . TRP A 1 72 ? 10.156 -10.185 0.415 1.00 89.94 72 TRP A N 1
ATOM 518 C CA . TRP A 1 72 ? 10.596 -9.000 1.137 1.00 89.94 72 TRP A CA 1
ATOM 519 C C . TRP A 1 72 ? 9.697 -7.783 0.876 1.00 89.94 72 TRP A C 1
ATOM 521 O O . TRP A 1 72 ? 9.292 -7.093 1.817 1.00 89.94 72 TRP A O 1
ATOM 531 N N . LEU A 1 73 ? 9.348 -7.524 -0.390 1.00 90.81 73 LEU A N 1
ATOM 532 C CA . LEU A 1 73 ? 8.429 -6.446 -0.762 1.00 90.81 73 LEU A CA 1
ATOM 533 C C . LEU A 1 73 ? 7.054 -6.639 -0.106 1.00 90.81 73 LEU A C 1
ATOM 535 O O . LEU A 1 73 ? 6.495 -5.702 0.467 1.00 90.81 73 LEU A O 1
ATOM 539 N N . THR A 1 74 ? 6.531 -7.863 -0.149 1.00 93.88 74 THR A N 1
ATOM 540 C CA . THR A 1 74 ? 5.234 -8.227 0.431 1.00 93.88 74 THR A CA 1
ATOM 541 C C . THR A 1 74 ? 5.242 -8.053 1.946 1.00 93.88 74 THR A C 1
ATOM 543 O O . THR A 1 74 ? 4.343 -7.417 2.501 1.00 93.88 74 THR A O 1
ATOM 546 N N . TRP A 1 75 ? 6.280 -8.549 2.624 1.00 95.25 75 TRP A N 1
ATOM 547 C CA . TRP A 1 75 ? 6.458 -8.387 4.066 1.00 95.25 75 TRP A CA 1
ATOM 548 C C . TRP A 1 75 ? 6.471 -6.910 4.468 1.00 95.25 75 TRP A C 1
ATOM 550 O O . TRP A 1 75 ? 5.734 -6.507 5.373 1.00 95.25 75 TRP A O 1
ATOM 560 N N . ARG 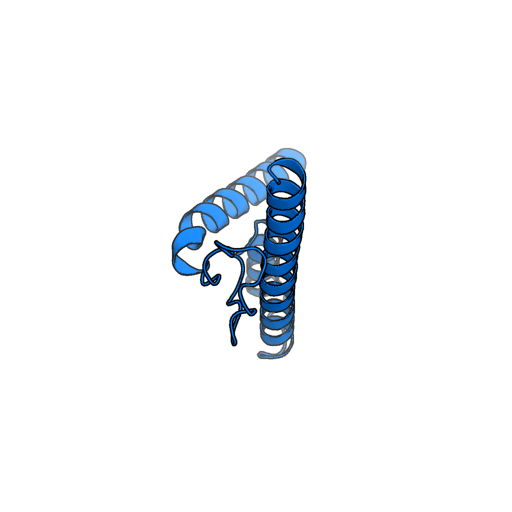A 1 76 ? 7.247 -6.081 3.760 1.00 95.75 76 ARG A N 1
ATOM 561 C CA . ARG A 1 76 ? 7.358 -4.648 4.050 1.00 95.75 76 ARG A CA 1
ATOM 562 C C . ARG A 1 76 ? 6.018 -3.937 3.891 1.00 95.75 76 ARG A C 1
ATOM 564 O O . ARG A 1 76 ? 5.611 -3.212 4.798 1.00 95.75 76 ARG A O 1
ATOM 571 N N . ARG A 1 77 ? 5.319 -4.165 2.775 1.00 96.88 77 ARG A N 1
ATOM 572 C CA . ARG A 1 77 ? 4.012 -3.546 2.504 1.00 96.88 77 ARG A CA 1
ATOM 573 C C . ARG A 1 77 ? 2.964 -3.959 3.535 1.00 96.88 77 ARG A C 1
ATOM 575 O O . ARG A 1 77 ? 2.205 -3.110 4.000 1.00 96.88 77 ARG A O 1
ATOM 582 N N . ARG A 1 78 ? 2.966 -5.226 3.965 1.00 97.19 78 ARG A N 1
ATOM 583 C CA . ARG A 1 78 ? 2.098 -5.706 5.053 1.00 97.19 78 ARG A CA 1
ATOM 584 C C . ARG A 1 78 ? 2.422 -5.026 6.381 1.00 97.19 78 ARG A C 1
ATOM 586 O O . ARG A 1 78 ? 1.523 -4.602 7.108 1.00 97.19 78 ARG A O 1
ATOM 593 N N . HIS A 1 79 ? 3.706 -4.889 6.701 1.00 96.44 79 HIS A N 1
ATOM 594 C CA . HIS A 1 79 ? 4.138 -4.218 7.923 1.00 96.44 79 HIS A CA 1
ATOM 595 C C . HIS A 1 79 ? 3.745 -2.732 7.928 1.00 96.44 79 HIS A C 1
ATOM 597 O O . HIS A 1 79 ? 3.250 -2.225 8.933 1.00 96.44 79 HIS A O 1
ATOM 603 N N . GLN A 1 80 ? 3.879 -2.046 6.791 1.00 96.94 80 GLN A N 1
ATOM 604 C CA . GLN A 1 80 ? 3.434 -0.660 6.629 1.00 96.94 80 GLN A CA 1
ATOM 605 C C . GLN A 1 80 ? 1.917 -0.517 6.790 1.00 96.94 80 GLN A C 1
ATOM 607 O O . GLN A 1 80 ? 1.466 0.412 7.462 1.00 96.94 80 GLN A O 1
ATOM 612 N N . ALA A 1 81 ? 1.126 -1.444 6.238 1.00 97.81 81 ALA A N 1
ATOM 613 C CA . ALA A 1 81 ? -0.324 -1.450 6.422 1.00 97.81 81 ALA A CA 1
ATOM 614 C C . ALA A 1 81 ? -0.696 -1.605 7.906 1.00 97.81 81 ALA A C 1
ATOM 616 O O . ALA A 1 81 ? -1.510 -0.838 8.422 1.00 97.81 81 ALA A O 1
ATOM 617 N N . ARG A 1 82 ? -0.026 -2.521 8.622 1.00 97.12 82 ARG A N 1
ATOM 618 C CA . ARG A 1 82 ? -0.195 -2.706 10.073 1.00 97.12 82 ARG A CA 1
ATOM 619 C C . ARG A 1 82 ? 0.139 -1.438 10.857 1.00 97.12 82 ARG A C 1
ATOM 621 O O . ARG A 1 82 ? -0.647 -1.013 11.702 1.00 97.12 82 ARG A O 1
ATOM 628 N N . ALA A 1 83 ? 1.286 -0.825 10.569 1.00 97.06 83 ALA A N 1
ATOM 629 C CA . ALA A 1 83 ? 1.715 0.403 11.231 1.00 97.06 83 ALA A CA 1
ATOM 630 C C . ALA A 1 83 ? 0.718 1.549 10.992 1.00 97.06 83 ALA A C 1
ATOM 632 O O . ALA A 1 83 ? 0.348 2.250 11.934 1.00 97.06 83 ALA A O 1
ATOM 633 N N . ARG A 1 84 ? 0.223 1.700 9.755 1.00 96.44 84 ARG A N 1
ATOM 634 C CA . ARG A 1 84 ? -0.794 2.701 9.403 1.00 96.44 84 ARG A CA 1
ATOM 635 C C . ARG A 1 84 ? -2.090 2.491 10.186 1.00 96.44 84 ARG A C 1
ATOM 637 O O . ARG A 1 84 ? -2.622 3.464 10.713 1.00 96.44 84 ARG A O 1
ATOM 644 N N . TRP A 1 85 ? -2.564 1.250 10.295 1.00 97.62 85 TRP A N 1
ATOM 645 C CA . TRP A 1 85 ? -3.785 0.928 11.034 1.00 97.62 85 TRP A CA 1
ATOM 646 C C . TRP A 1 85 ? -3.667 1.307 12.519 1.00 97.62 85 TRP A C 1
ATOM 648 O O . TRP A 1 85 ? -4.518 2.018 13.053 1.00 97.62 85 TRP A O 1
ATOM 658 N N . HIS A 1 86 ? -2.566 0.928 13.180 1.00 96.12 86 HIS A N 1
ATOM 659 C CA . HIS A 1 86 ? -2.347 1.294 14.584 1.00 96.12 86 HIS A CA 1
ATOM 660 C C . HIS A 1 86 ? -2.177 2.801 14.774 1.00 96.12 86 HIS A C 1
ATOM 662 O O . HIS A 1 86 ? -2.728 3.356 15.721 1.00 96.12 86 HIS A O 1
ATOM 668 N N . HIS A 1 87 ? -1.479 3.475 13.857 1.00 96.56 87 HIS A N 1
ATOM 669 C CA . HIS A 1 87 ? -1.360 4.929 13.882 1.00 96.56 87 HIS A CA 1
ATOM 670 C C . HIS A 1 87 ? -2.736 5.609 13.810 1.00 96.56 87 HIS A C 1
ATOM 672 O O . HIS A 1 87 ? -3.009 6.527 14.581 1.00 96.56 87 HIS A O 1
ATOM 678 N N . GLN A 1 88 ? -3.628 5.132 12.936 1.00 96.50 88 GLN A N 1
ATOM 679 C CA . GLN A 1 88 ? -5.006 5.623 12.859 1.00 96.50 88 GLN A CA 1
ATOM 680 C C . GLN A 1 88 ? -5.780 5.356 14.155 1.00 96.50 88 GLN A C 1
ATOM 682 O O . GLN A 1 88 ? -6.441 6.265 14.649 1.00 96.50 88 GLN A O 1
ATOM 687 N N . ARG A 1 89 ? -5.644 4.171 14.767 1.00 96.38 89 ARG A N 1
ATOM 688 C CA . ARG A 1 89 ? -6.304 3.872 16.049 1.00 96.38 89 ARG A CA 1
ATOM 689 C C . ARG A 1 89 ? -5.824 4.788 17.173 1.00 96.38 89 ARG A C 1
ATOM 691 O O . ARG A 1 89 ? -6.636 5.273 17.955 1.00 96.38 89 ARG A O 1
ATOM 698 N N . THR A 1 90 ? -4.520 5.049 17.264 1.00 96.19 90 THR A N 1
ATOM 699 C CA . THR A 1 90 ? -3.958 5.980 18.257 1.00 96.19 90 THR A CA 1
ATOM 700 C C . THR A 1 90 ? -4.460 7.404 18.032 1.00 96.19 90 THR A C 1
ATOM 702 O O . THR A 1 90 ? -4.785 8.095 18.995 1.00 96.19 90 THR A O 1
ATOM 705 N N . ARG A 1 91 ? -4.570 7.840 16.771 1.00 95.31 91 ARG A N 1
ATOM 706 C CA . ARG A 1 91 ? -5.168 9.138 16.440 1.00 95.31 91 ARG A CA 1
ATOM 707 C C . ARG A 1 91 ? -6.628 9.230 16.883 1.00 95.31 91 ARG A C 1
ATOM 709 O O . ARG A 1 91 ? -6.971 10.203 17.541 1.00 95.31 91 ARG A O 1
ATOM 716 N N . LEU A 1 92 ? -7.439 8.207 16.608 1.00 95.75 92 LEU A N 1
ATOM 717 C CA . LEU A 1 92 ? -8.834 8.156 17.058 1.00 95.75 92 LEU A CA 1
ATOM 718 C C . LEU A 1 92 ? -8.947 8.190 18.581 1.00 95.75 92 LEU A C 1
ATOM 720 O O . LEU A 1 92 ? -9.705 8.988 19.109 1.00 95.75 92 LEU A O 1
ATOM 724 N N . ASN A 1 93 ? -8.153 7.388 19.299 1.00 94.69 93 ASN A N 1
ATOM 725 C CA . ASN A 1 93 ? -8.112 7.424 20.767 1.00 94.69 93 ASN A CA 1
ATOM 726 C C . ASN A 1 93 ? -7.872 8.845 21.297 1.00 94.69 93 ASN A C 1
ATOM 728 O O . ASN A 1 93 ? -8.552 9.294 22.215 1.00 94.69 93 ASN A O 1
ATOM 732 N N . ARG A 1 94 ? -6.921 9.566 20.691 1.00 94.88 94 ARG A N 1
ATOM 733 C CA . ARG A 1 94 ? -6.623 10.951 21.064 1.00 94.88 94 ARG A CA 1
ATOM 734 C C . ARG A 1 94 ? -7.800 11.886 20.793 1.00 94.88 94 ARG A C 1
ATOM 736 O O . ARG A 1 94 ? -8.069 12.744 21.620 1.00 94.88 94 ARG A O 1
ATOM 743 N N . GLU A 1 95 ? -8.468 11.747 19.652 1.00 93.75 95 GLU A N 1
ATOM 744 C CA . GLU A 1 95 ? -9.632 12.568 19.298 1.00 93.75 95 GLU A CA 1
ATOM 745 C C . GLU A 1 95 ? -10.801 12.324 20.269 1.00 93.75 95 GLU A C 1
ATOM 747 O O . GLU A 1 95 ? -11.379 13.283 20.769 1.00 93.75 95 GLU A O 1
ATOM 752 N N . TYR A 1 96 ? -11.079 11.069 20.631 1.00 92.25 96 TYR A N 1
ATOM 753 C CA .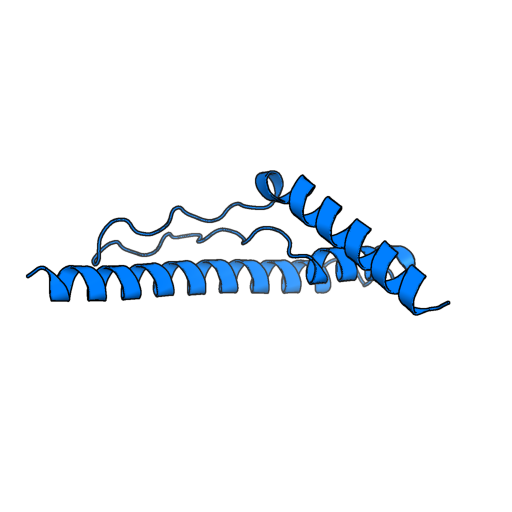 TYR A 1 96 ? -12.104 10.725 21.625 1.00 92.25 96 TYR A CA 1
ATOM 754 C C . TYR A 1 96 ? -11.792 11.285 23.018 1.00 92.25 96 TYR A C 1
ATOM 756 O O . TYR A 1 96 ? -12.672 11.853 23.660 1.00 92.25 96 TYR A O 1
ATOM 764 N N . ALA A 1 97 ? -10.537 11.193 23.467 1.00 91.88 97 ALA A N 1
ATOM 765 C CA . ALA A 1 97 ? -10.112 11.735 24.759 1.00 91.88 97 ALA A CA 1
ATOM 766 C C . ALA A 1 97 ? -10.235 13.268 24.861 1.00 91.88 97 ALA A C 1
ATOM 768 O O . ALA A 1 97 ? -10.205 13.800 25.961 1.00 91.88 97 ALA A O 1
ATOM 769 N N . LEU A 1 98 ? -10.338 13.984 23.735 1.00 92.94 98 LEU A N 1
ATOM 770 C CA . LEU A 1 98 ? -10.580 15.432 23.722 1.00 92.94 98 LEU A CA 1
ATOM 771 C C . LEU A 1 98 ? -12.071 15.792 23.752 1.00 92.94 98 LEU A C 1
ATOM 773 O O . LEU A 1 98 ? -12.409 16.936 24.043 1.00 92.94 98 LEU A O 1
ATOM 777 N N . LEU A 1 99 ? -12.945 14.850 23.393 1.00 89.38 99 LEU A N 1
ATOM 778 C CA . LEU A 1 99 ? -14.396 15.039 23.321 1.00 89.38 99 LEU A CA 1
ATOM 779 C C . LEU A 1 99 ? -15.128 14.573 24.588 1.00 89.38 99 LEU A C 1
ATOM 781 O O . LEU A 1 99 ? -16.322 14.842 24.717 1.00 89.38 99 LEU A O 1
ATOM 785 N N . THR A 1 100 ? -14.431 13.860 25.474 1.00 72.00 100 THR A N 1
ATOM 786 C CA . THR A 1 100 ? -14.950 13.304 26.733 1.00 72.00 100 THR A CA 1
ATOM 787 C C . THR A 1 100 ? -14.376 14.082 27.905 1.00 72.00 100 THR A C 1
ATOM 789 O O . THR A 1 100 ? -15.146 14.378 28.843 1.00 72.00 100 THR A O 1
#

Secondary structure (DSSP, 8-state):
-HHHHHHHHHHHHHHHHHHHHHHH--PPPPPSSTTPPPPS----PPPPHHHHHHHHHHHHH--PPTTHHHHHHHHHHHHHHHHHHHHHHHHHHHHHHHH-

Foldseek 3Di:
DVVVVVVVLLVVLVVVQVVCQVVQPPADDADPALPDDDDPFRGFHGQDSVNSSVVVCCVPPNVPPPDPVVVVNRVVRSVVSRVVNVVSSVVRVVVVVVVD

Organism: NCBI:txid307120